Protein AF-A0A836SCZ0-F1 (afdb_monomer_lite)

Secondary structure (DSSP, 8-state):
-B-HHHHHHHSTTTGGGEEEHHHHTEETTTTEES-----EEEEHHHHHHHH-SS-PPP--SEEEEETTTTEEEEE----S-GGG--HHHHHHHHHHHHHHHHHHHHHTTB----

Foldseek 3Di:
DDALVRLQCVPPQNVVQWAAPQVLQQDPVVRHGPDPGRHIWGQVVSVQCSVCVPDGFQAARTWDADPVVRDIDGHHDDPDDPVPDPPVSVVRRVVVHVVSSVVSCVVVVNDDPD

pLDDT: mean 89.09, std 9.31, range [52.06, 97.69]

Structure (mmCIF, N/CA/C/O backbone):
data_AF-A0A836SCZ0-F1
#
_entry.id   AF-A0A836SCZ0-F1
#
loop_
_atom_site.group_PDB
_atom_site.id
_atom_site.type_symbol
_atom_site.label_atom_id
_atom_site.label_alt_id
_atom_site.label_comp_id
_atom_site.label_asym_id
_atom_site.label_entity_id
_atom_site.label_seq_id
_atom_site.pdbx_PDB_ins_code
_atom_site.Cartn_x
_atom_site.Cartn_y
_atom_site.Cartn_z
_atom_site.occupancy
_atom_site.B_iso_or_equiv
_atom_site.auth_seq_id
_atom_site.auth_comp_id
_atom_site.auth_asym_id
_atom_site.auth_atom_id
_atom_site.pdbx_PDB_model_num
ATOM 1 N N . MET A 1 1 ? -23.121 6.634 5.787 1.00 54.88 1 MET A N 1
ATOM 2 C CA . MET A 1 1 ? -21.705 6.797 5.397 1.00 54.88 1 MET A CA 1
ATOM 3 C C . MET A 1 1 ? -21.123 5.413 5.220 1.00 54.88 1 MET A C 1
ATOM 5 O O . MET A 1 1 ? -21.433 4.552 6.036 1.00 54.88 1 MET A O 1
ATOM 9 N N . ALA A 1 2 ? -20.392 5.176 4.133 1.00 59.31 2 ALA A N 1
ATOM 10 C CA . ALA A 1 2 ? -19.786 3.871 3.887 1.00 59.31 2 ALA A CA 1
ATOM 11 C C . ALA A 1 2 ? -18.546 3.690 4.776 1.00 59.31 2 ALA A C 1
ATOM 13 O O . ALA A 1 2 ? -17.863 4.663 5.093 1.00 59.31 2 ALA A O 1
ATOM 14 N N . ASP A 1 3 ? -18.273 2.456 5.190 1.00 81.50 3 ASP A N 1
ATOM 15 C CA . ASP A 1 3 ? -17.037 2.100 5.887 1.00 81.50 3 ASP A CA 1
ATOM 16 C C . ASP A 1 3 ? -15.907 1.892 4.864 1.00 81.50 3 ASP A C 1
ATOM 18 O O . ASP A 1 3 ? -16.145 1.327 3.795 1.00 81.50 3 ASP A O 1
ATOM 22 N N . LEU A 1 4 ? -14.682 2.340 5.165 1.00 82.88 4 LEU A N 1
ATOM 23 C CA . LEU A 1 4 ? -13.550 2.224 4.235 1.00 82.88 4 LEU A CA 1
ATOM 24 C C . LEU A 1 4 ? -13.288 0.766 3.836 1.00 82.88 4 LEU A C 1
ATOM 26 O O . LEU A 1 4 ? -13.038 0.487 2.665 1.00 82.88 4 LEU A O 1
ATOM 30 N N . ASN A 1 5 ? -13.389 -0.170 4.781 1.00 83.50 5 ASN A N 1
ATOM 31 C CA . ASN A 1 5 ? -13.210 -1.583 4.485 1.00 83.50 5 ASN A CA 1
ATOM 32 C C . ASN A 1 5 ? -14.306 -2.081 3.541 1.00 83.50 5 ASN A C 1
ATOM 34 O O . ASN A 1 5 ? -14.026 -2.780 2.572 1.00 83.50 5 ASN A O 1
ATOM 38 N N . TYR A 1 6 ? -15.555 -1.684 3.794 1.00 83.88 6 TYR A N 1
ATOM 39 C CA . TYR A 1 6 ? -16.666 -2.015 2.904 1.00 83.88 6 TYR A CA 1
ATOM 40 C C . TYR A 1 6 ? -16.426 -1.489 1.483 1.00 83.88 6 TYR A C 1
ATOM 42 O O . TYR A 1 6 ? -16.643 -2.226 0.523 1.00 83.88 6 TYR A O 1
ATOM 50 N N . VAL A 1 7 ? -15.951 -0.250 1.343 1.00 85.06 7 VAL A N 1
ATOM 51 C CA . VAL A 1 7 ? -15.638 0.359 0.042 1.00 85.06 7 VAL A CA 1
ATOM 52 C C . VAL A 1 7 ? -14.559 -0.436 -0.691 1.00 85.06 7 VAL A C 1
ATOM 54 O O . VAL A 1 7 ? -14.755 -0.798 -1.847 1.00 85.06 7 VAL A O 1
ATOM 57 N N . LEU A 1 8 ? -13.450 -0.765 -0.029 1.00 84.44 8 LEU A N 1
ATOM 58 C CA . LEU A 1 8 ? -12.356 -1.485 -0.683 1.00 84.44 8 LEU A CA 1
ATOM 59 C C . LEU A 1 8 ? -12.719 -2.931 -1.057 1.00 84.44 8 LEU A C 1
ATOM 61 O O . LEU A 1 8 ? -12.258 -3.417 -2.084 1.00 84.44 8 LEU A O 1
ATOM 65 N N . HIS A 1 9 ? -13.569 -3.610 -0.279 1.00 82.00 9 HIS A N 1
ATOM 66 C CA . HIS A 1 9 ? -14.005 -4.975 -0.602 1.00 82.00 9 HIS A CA 1
ATOM 67 C C . HIS A 1 9 ? -15.101 -5.053 -1.669 1.00 82.00 9 HIS A C 1
ATOM 69 O O . HIS A 1 9 ? -15.116 -6.006 -2.443 1.00 82.00 9 HIS A O 1
ATOM 75 N N . ASN A 1 10 ? -16.047 -4.110 -1.681 1.00 75.12 10 ASN A N 1
ATOM 76 C CA . ASN A 1 10 ? -17.256 -4.220 -2.508 1.00 75.12 10 ASN A CA 1
ATOM 77 C C . ASN A 1 10 ? -17.187 -3.414 -3.807 1.00 75.12 10 ASN A C 1
ATOM 79 O O . ASN A 1 10 ? -18.054 -3.562 -4.669 1.00 75.12 10 ASN A O 1
ATOM 83 N N . LEU A 1 11 ? -16.164 -2.577 -3.985 1.00 69.62 11 LEU A N 1
ATOM 84 C CA . LEU A 1 11 ? -15.876 -2.002 -5.290 1.00 69.62 11 LEU A CA 1
ATOM 85 C C . LEU A 1 11 ? -15.164 -3.045 -6.152 1.00 69.62 11 LEU A C 1
ATOM 87 O O . LEU A 1 11 ? -14.014 -3.397 -5.899 1.00 69.62 11 LEU A O 1
ATOM 91 N N . SER A 1 12 ? -15.848 -3.489 -7.211 1.00 58.72 12 SER A N 1
ATOM 92 C CA . SER A 1 12 ? -15.347 -4.476 -8.186 1.00 58.72 12 SER A CA 1
ATOM 93 C C . SER A 1 12 ? -13.961 -4.159 -8.766 1.00 58.72 12 SER A C 1
ATOM 95 O O . SER A 1 12 ? -13.268 -5.054 -9.228 1.00 58.72 12 SER A O 1
ATOM 97 N N . HIS A 1 13 ? -13.532 -2.897 -8.721 1.00 72.88 13 HIS A N 1
ATOM 98 C CA . HIS A 1 13 ? -12.229 -2.465 -9.218 1.00 72.88 13 HIS A CA 1
ATOM 99 C C . HIS A 1 13 ? -11.065 -2.735 -8.248 1.00 72.88 13 HIS A C 1
ATOM 101 O O . HIS A 1 13 ? -9.916 -2.685 -8.674 1.00 72.88 13 HIS A O 1
ATOM 107 N N . TYR A 1 14 ? -11.332 -3.022 -6.967 1.00 83.56 14 TYR A N 1
ATOM 108 C CA . TYR A 1 14 ? -10.292 -3.247 -5.950 1.00 83.56 14 TYR A CA 1
ATOM 109 C C . TYR A 1 14 ? -10.313 -4.647 -5.335 1.00 83.56 14 TYR A C 1
ATOM 111 O O . TYR A 1 14 ? -9.393 -4.989 -4.591 1.00 83.56 14 TYR A O 1
ATOM 119 N N . SER A 1 15 ? -11.301 -5.483 -5.666 1.00 79.00 15 SER A N 1
ATOM 120 C CA . SER A 1 15 ? -11.363 -6.867 -5.180 1.00 79.00 15 SER A CA 1
ATOM 121 C C . SER A 1 15 ? -10.105 -7.662 -5.538 1.00 79.00 15 SER A C 1
ATOM 123 O O . SER A 1 15 ? -9.605 -8.431 -4.719 1.00 79.00 15 SER A O 1
ATOM 125 N N . ASP A 1 16 ? -9.537 -7.412 -6.720 1.00 87.00 16 ASP A N 1
ATOM 126 C CA . ASP A 1 16 ? -8.316 -8.074 -7.198 1.00 87.00 16 ASP A CA 1
ATOM 127 C C . ASP A 1 16 ? -7.051 -7.606 -6.463 1.00 87.00 16 ASP A C 1
ATOM 129 O O . ASP A 1 16 ? -6.018 -8.284 -6.491 1.00 87.00 16 ASP A O 1
ATOM 133 N N . CYS A 1 17 ? -7.142 -6.472 -5.763 1.00 93.12 17 CYS A N 1
ATOM 134 C CA . CYS A 1 17 ? -6.082 -5.929 -4.924 1.00 93.12 17 CYS A CA 1
ATOM 135 C C . CYS A 1 17 ? -6.073 -6.550 -3.517 1.00 93.12 17 CYS A C 1
ATOM 137 O O . CYS A 1 17 ? -5.225 -6.193 -2.705 1.00 93.12 17 CYS A O 1
ATOM 139 N N . TRP A 1 18 ? -6.977 -7.484 -3.202 1.00 93.69 18 TRP A N 1
ATOM 140 C CA . TRP A 1 18 ? -6.957 -8.221 -1.938 1.00 93.69 18 TRP A CA 1
ATOM 141 C C . TRP A 1 18 ? -5.879 -9.310 -1.953 1.00 93.69 18 TRP A C 1
ATOM 143 O O . TRP A 1 18 ? -6.021 -10.348 -2.606 1.00 93.69 18 TRP A O 1
ATOM 153 N N . LYS A 1 19 ? -4.786 -9.070 -1.227 1.00 95.62 19 LYS A N 1
ATOM 154 C CA . LYS A 1 19 ? -3.561 -9.879 -1.245 1.00 95.62 19 LYS A CA 1
ATOM 155 C C . LYS A 1 19 ? -3.123 -10.252 0.167 1.00 95.62 19 LYS A C 1
ATOM 157 O O . LYS A 1 19 ? -3.691 -9.799 1.161 1.00 95.62 19 LYS A O 1
ATOM 162 N N . THR A 1 20 ? -2.140 -11.132 0.281 1.00 97.12 20 THR A N 1
ATOM 163 C CA . THR A 1 20 ? -1.431 -11.359 1.543 1.00 97.12 20 THR A CA 1
ATOM 164 C C . THR A 1 20 ? -0.324 -10.329 1.719 1.00 97.12 20 THR A C 1
ATOM 166 O O . THR A 1 20 ? 0.218 -9.793 0.752 1.00 97.12 20 THR A O 1
ATOM 169 N N . LEU A 1 21 ? 0.048 -10.058 2.968 1.00 96.75 21 LEU A N 1
ATOM 170 C CA . LEU A 1 21 ? 1.132 -9.132 3.275 1.00 96.75 21 LEU A CA 1
ATOM 171 C C . LEU A 1 21 ? 2.453 -9.604 2.643 1.00 96.75 21 LEU A C 1
ATOM 173 O O . LEU A 1 21 ? 3.223 -8.789 2.135 1.00 96.75 21 LEU A O 1
ATOM 177 N N . LYS A 1 22 ? 2.673 -10.926 2.589 1.00 97.69 22 LYS A N 1
ATOM 178 C CA . LYS A 1 22 ? 3.746 -11.554 1.814 1.00 97.69 22 LYS A CA 1
ATOM 179 C C . LYS A 1 22 ? 3.704 -11.131 0.349 1.00 97.69 22 LYS A C 1
ATOM 181 O O . LYS A 1 22 ? 4.693 -10.577 -0.118 1.00 97.69 22 LYS A O 1
ATOM 186 N N . GLU A 1 23 ? 2.590 -11.327 -0.355 1.00 97.00 23 GLU A N 1
ATOM 187 C CA . GLU A 1 23 ? 2.453 -10.961 -1.776 1.00 97.00 23 GLU A CA 1
ATOM 188 C C . GLU A 1 23 ? 2.781 -9.481 -2.029 1.00 97.00 23 GLU A C 1
ATOM 190 O O . GLU A 1 23 ? 3.513 -9.170 -2.967 1.00 97.00 23 GLU A O 1
ATOM 195 N N . THR A 1 24 ? 2.329 -8.577 -1.151 1.00 96.94 24 THR A N 1
ATOM 196 C CA . THR A 1 24 ? 2.622 -7.133 -1.261 1.00 96.94 24 THR A CA 1
ATOM 197 C C . THR A 1 24 ? 4.076 -6.760 -0.959 1.00 96.94 24 THR A C 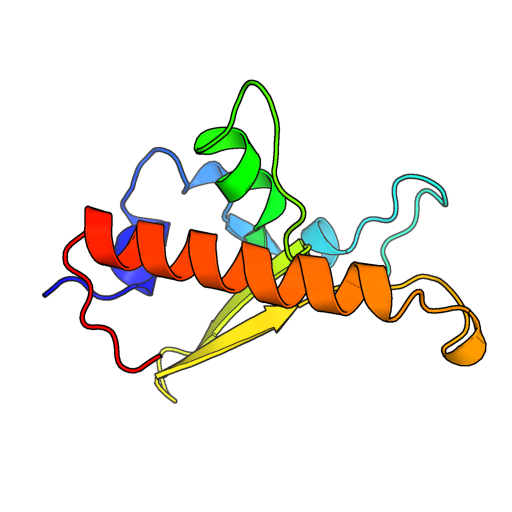1
ATOM 199 O O . THR A 1 24 ? 4.519 -5.669 -1.291 1.00 96.94 24 THR A O 1
ATOM 202 N N . SER A 1 25 ? 4.835 -7.663 -0.336 1.00 96.88 25 SER A N 1
ATOM 203 C CA . SER A 1 25 ? 6.225 -7.433 0.075 1.00 96.88 25 SER A CA 1
ATOM 204 C C . SER A 1 25 ? 7.261 -7.901 -0.953 1.00 96.88 25 SER A C 1
ATOM 206 O O . SER A 1 25 ? 8.447 -7.992 -0.628 1.00 96.88 25 SER A O 1
ATOM 208 N N . PHE A 1 26 ? 6.829 -8.273 -2.163 1.00 96.56 26 PHE A N 1
ATOM 209 C CA . PHE A 1 26 ? 7.726 -8.802 -3.185 1.00 96.56 26 PHE A CA 1
ATOM 210 C C . PHE A 1 26 ? 8.647 -7.718 -3.755 1.00 96.56 26 PHE A C 1
ATOM 212 O O . PHE A 1 26 ? 8.222 -6.820 -4.486 1.00 96.56 26 PHE A O 1
ATOM 219 N N . ASP A 1 27 ? 9.938 -7.847 -3.471 1.00 94.38 27 ASP A N 1
ATOM 220 C CA . ASP A 1 27 ? 10.981 -7.027 -4.059 1.00 94.38 27 ASP A CA 1
ATOM 221 C C . ASP A 1 27 ? 11.312 -7.544 -5.462 1.00 94.38 27 ASP A C 1
ATOM 223 O O . ASP A 1 27 ? 11.959 -8.576 -5.639 1.00 94.38 27 ASP A O 1
ATOM 227 N N . LYS A 1 28 ? 10.890 -6.791 -6.478 1.00 92.06 28 LYS A N 1
ATOM 228 C CA . LYS A 1 28 ? 11.104 -7.139 -7.889 1.00 92.06 28 LYS A CA 1
ATOM 229 C C . LYS A 1 28 ? 12.569 -7.078 -8.315 1.00 92.06 28 LYS A C 1
ATOM 231 O O . LYS A 1 28 ? 12.928 -7.736 -9.286 1.00 92.06 28 LYS A O 1
ATOM 236 N N . ILE A 1 29 ? 13.403 -6.280 -7.651 1.00 93.06 29 ILE A N 1
ATOM 237 C CA . ILE A 1 29 ? 14.820 -6.147 -8.012 1.00 93.06 29 ILE A CA 1
ATOM 238 C C . ILE A 1 29 ? 15.570 -7.381 -7.524 1.00 93.06 29 ILE A C 1
ATOM 240 O O . ILE A 1 29 ? 16.291 -8.012 -8.291 1.00 93.06 29 ILE A O 1
ATOM 244 N N . ASN A 1 30 ? 15.348 -7.749 -6.263 1.00 94.25 30 ASN A N 1
ATOM 245 C CA . ASN A 1 30 ? 16.044 -8.867 -5.630 1.00 94.25 30 ASN A CA 1
ATOM 246 C C . ASN A 1 30 ? 15.315 -10.213 -5.791 1.00 94.25 30 ASN A C 1
ATOM 248 O O . ASN A 1 30 ? 15.878 -11.245 -5.445 1.00 94.25 30 ASN A O 1
ATOM 252 N N . GLN A 1 31 ? 14.093 -10.216 -6.339 1.00 95.69 31 GLN A N 1
ATOM 253 C CA . GLN A 1 31 ? 13.245 -11.397 -6.558 1.00 95.69 31 GLN A CA 1
ATOM 254 C C . GLN A 1 31 ? 12.958 -12.182 -5.264 1.00 95.69 31 GLN A C 1
ATOM 256 O O . GLN A 1 31 ? 12.917 -13.412 -5.256 1.00 95.69 31 GLN A O 1
ATOM 261 N N . ILE A 1 32 ? 12.746 -11.465 -4.156 1.00 96.38 32 ILE A N 1
ATOM 262 C CA . ILE A 1 32 ? 12.484 -12.050 -2.834 1.00 96.38 32 ILE A CA 1
ATOM 263 C C . ILE A 1 32 ? 11.240 -11.448 -2.185 1.00 96.38 32 ILE A C 1
ATOM 265 O O . ILE A 1 32 ? 10.852 -10.318 -2.466 1.00 96.38 32 ILE A O 1
ATOM 269 N N . TYR A 1 33 ? 10.638 -12.194 -1.262 1.00 97.12 33 TYR A N 1
ATOM 270 C CA . TYR A 1 33 ? 9.588 -11.688 -0.381 1.00 97.12 33 TYR A CA 1
ATOM 271 C C . TYR A 1 33 ? 10.199 -11.186 0.927 1.00 97.12 33 TYR A C 1
ATOM 273 O O . TYR A 1 33 ? 10.875 -11.947 1.621 1.00 97.12 33 TYR A O 1
ATOM 281 N N . LEU A 1 34 ? 9.933 -9.927 1.278 1.00 96.50 34 LEU A N 1
ATOM 282 C CA . LEU A 1 34 ? 10.470 -9.291 2.489 1.00 96.50 34 LEU A CA 1
ATOM 283 C C . LEU A 1 34 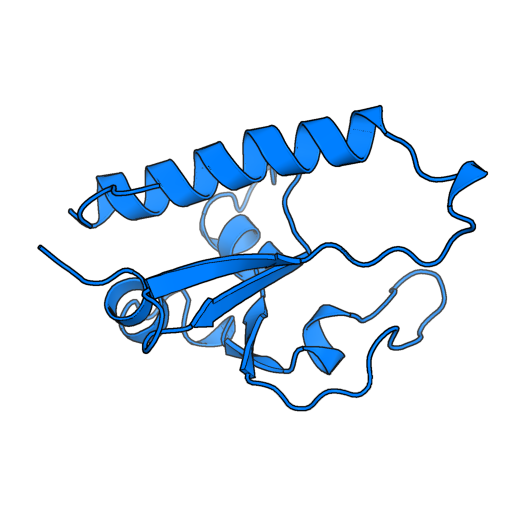? 9.665 -9.641 3.751 1.00 96.50 34 LEU A C 1
ATOM 285 O O . LEU A 1 34 ? 10.117 -9.416 4.872 1.00 96.50 34 LEU A O 1
ATOM 289 N N . CYS A 1 35 ? 8.477 -10.219 3.578 1.00 95.31 35 CYS A N 1
ATOM 290 C CA . CYS A 1 35 ? 7.612 -10.712 4.639 1.00 95.31 35 CYS A CA 1
ATOM 291 C C . CYS A 1 35 ? 7.079 -12.109 4.285 1.00 95.31 35 CYS A C 1
ATOM 293 O O . CYS A 1 35 ? 6.899 -12.432 3.117 1.00 95.31 35 CYS A O 1
ATOM 295 N N . GLN A 1 36 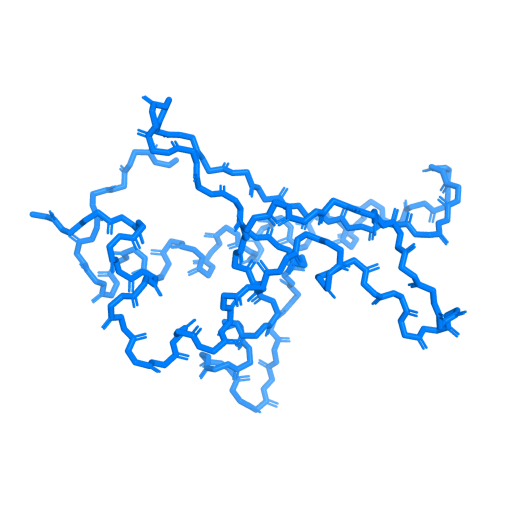? 6.796 -12.941 5.292 1.00 96.31 36 GLN A N 1
ATOM 296 C CA . GLN A 1 36 ? 6.186 -14.274 5.121 1.00 96.31 36 GLN A CA 1
ATOM 297 C C . GLN A 1 36 ? 4.768 -14.359 5.709 1.00 96.31 36 GLN A C 1
ATOM 299 O O . GLN A 1 36 ? 4.241 -15.446 5.915 1.00 96.31 36 GLN A O 1
ATOM 304 N N . SER A 1 37 ? 4.159 -13.216 6.032 1.00 97.12 37 SER A N 1
ATOM 305 C CA . SER A 1 37 ? 2.842 -13.173 6.663 1.00 97.12 37 SER A CA 1
ATOM 306 C C . SER A 1 37 ? 1.719 -13.401 5.650 1.00 97.12 37 SER A C 1
ATOM 308 O O . SER A 1 37 ? 1.612 -12.688 4.653 1.00 97.12 37 SER A O 1
ATOM 310 N N . GLU A 1 38 ? 0.832 -14.343 5.965 1.00 96.88 38 GLU A N 1
ATOM 311 C CA . GLU A 1 38 ? -0.395 -14.623 5.205 1.00 96.88 38 GLU A CA 1
ATOM 312 C C . GLU A 1 38 ? -1.562 -13.690 5.587 1.00 96.88 38 GLU A C 1
ATOM 314 O O . GLU A 1 38 ? -2.685 -13.849 5.104 1.00 96.88 38 GLU A O 1
ATOM 319 N N . LEU A 1 39 ? -1.307 -12.703 6.457 1.00 95.19 39 LEU A N 1
ATOM 320 C CA . LEU A 1 39 ? -2.282 -11.685 6.833 1.00 95.19 39 LEU A CA 1
ATOM 321 C C . LEU A 1 39 ? -2.829 -10.997 5.584 1.00 95.19 39 LEU A C 1
ATOM 323 O O . LEU A 1 39 ? -2.060 -10.554 4.731 1.00 95.19 39 LEU A O 1
ATOM 327 N N . LYS A 1 40 ? -4.152 -10.886 5.489 1.00 94.50 40 LYS A N 1
ATOM 328 C CA . LYS A 1 40 ? -4.785 -10.245 4.344 1.00 94.50 40 LYS A CA 1
ATOM 329 C C . LYS A 1 40 ? -4.782 -8.726 4.464 1.00 94.50 40 LYS A C 1
ATOM 331 O O . LYS A 1 40 ? -5.106 -8.173 5.514 1.00 94.50 40 LYS A O 1
ATOM 336 N N . VAL A 1 41 ? -4.413 -8.081 3.366 1.00 95.44 41 VAL A N 1
ATOM 337 C CA . VAL A 1 41 ? -4.278 -6.634 3.209 1.00 95.44 41 VAL A CA 1
ATOM 338 C C . VAL A 1 41 ? -4.684 -6.234 1.792 1.00 95.44 41 VAL A C 1
ATOM 340 O O . VAL A 1 41 ? -4.833 -7.079 0.907 1.00 95.44 41 VAL A O 1
ATOM 343 N N . PHE A 1 42 ? -4.835 -4.937 1.559 1.00 94.75 42 PHE A N 1
ATOM 344 C CA . PHE A 1 42 ? -4.960 -4.413 0.207 1.00 94.75 42 PHE A CA 1
ATOM 345 C C . PHE A 1 42 ? -3.583 -4.049 -0.351 1.00 94.75 42 PHE A C 1
ATOM 347 O O . PHE A 1 42 ? -2.834 -3.307 0.283 1.00 94.75 42 PHE A O 1
ATOM 354 N N . ASP A 1 43 ? -3.272 -4.546 -1.546 1.00 95.50 43 ASP A N 1
ATOM 355 C CA . ASP A 1 43 ? -2.165 -4.081 -2.381 1.00 95.50 43 ASP A CA 1
ATOM 356 C C . ASP A 1 43 ? -2.480 -2.654 -2.844 1.00 95.50 43 ASP A C 1
ATOM 358 O O . ASP A 1 43 ? -3.378 -2.415 -3.662 1.00 95.50 43 ASP A O 1
ATOM 362 N N . PHE A 1 44 ? -1.773 -1.687 -2.269 1.00 94.75 44 PHE A N 1
ATOM 363 C CA . PHE A 1 44 ? -2.062 -0.283 -2.510 1.00 94.75 44 PHE A CA 1
ATOM 364 C C . PHE A 1 44 ? -1.491 0.177 -3.859 1.00 94.75 44 PHE A C 1
ATOM 366 O O . PHE A 1 44 ? -2.106 1.010 -4.522 1.00 94.75 44 PHE A O 1
ATOM 373 N N . ASP A 1 45 ? -0.421 -0.451 -4.353 1.00 92.88 45 ASP A N 1
ATOM 374 C CA . ASP A 1 45 ? 0.065 -0.264 -5.724 1.00 92.88 45 ASP A CA 1
ATOM 375 C C . ASP A 1 45 ? -0.984 -0.700 -6.762 1.00 92.88 45 ASP A C 1
ATOM 377 O O . ASP A 1 45 ? -1.164 -0.043 -7.793 1.00 92.88 45 ASP A O 1
ATOM 381 N N . CYS A 1 46 ? -1.694 -1.803 -6.512 1.00 93.62 46 CYS A N 1
ATOM 382 C CA . CYS A 1 46 ? -2.809 -2.263 -7.344 1.00 93.62 46 CYS A CA 1
ATOM 383 C C . CYS A 1 46 ? -3.961 -1.243 -7.371 1.00 93.62 46 CYS A C 1
ATOM 385 O O . CYS A 1 46 ? -4.461 -0.893 -8.448 1.00 93.62 46 CYS A O 1
ATOM 387 N N . ILE A 1 47 ? -4.332 -0.694 -6.210 1.00 92.94 47 ILE A N 1
ATOM 388 C CA . ILE A 1 47 ? -5.350 0.365 -6.104 1.00 92.94 47 ILE A CA 1
ATOM 389 C C . ILE A 1 47 ? -4.916 1.604 -6.900 1.00 92.94 47 ILE A C 1
ATOM 391 O O . ILE A 1 47 ? -5.674 2.127 -7.719 1.00 92.94 47 ILE A O 1
ATOM 395 N N . VAL A 1 48 ? -3.671 2.049 -6.721 1.00 93.06 48 VAL A N 1
ATOM 396 C CA . VAL A 1 48 ? -3.129 3.237 -7.394 1.00 93.06 48 VAL A CA 1
ATOM 397 C C . VAL A 1 48 ? -3.055 3.051 -8.907 1.00 93.06 48 VAL A C 1
ATOM 399 O O . VAL A 1 48 ? -3.394 3.972 -9.648 1.00 93.06 48 VAL A O 1
ATOM 402 N N . LYS A 1 49 ? -2.692 1.863 -9.401 1.00 92.31 49 LYS A N 1
ATOM 403 C CA . LYS A 1 49 ? -2.742 1.541 -10.841 1.00 92.31 49 LYS A CA 1
ATOM 404 C C . LYS A 1 49 ? -4.144 1.654 -11.416 1.00 92.31 49 LYS A C 1
ATOM 406 O O . LYS A 1 49 ? -4.309 2.168 -12.519 1.00 92.31 49 LYS A O 1
ATOM 411 N N . THR A 1 50 ? -5.131 1.194 -10.658 1.00 89.94 50 THR A N 1
ATOM 412 C CA . THR A 1 50 ? -6.539 1.229 -11.053 1.00 89.94 50 THR A CA 1
ATOM 413 C C . THR A 1 50 ? -7.056 2.667 -11.134 1.00 89.94 50 THR A C 1
ATOM 415 O O . THR A 1 50 ? -7.725 3.027 -12.100 1.00 89.94 50 THR A O 1
ATOM 418 N N . MET A 1 51 ? -6.686 3.523 -10.175 1.00 89.50 51 MET A N 1
ATOM 419 C CA . MET A 1 51 ? -7.067 4.942 -10.177 1.00 89.50 51 MET A CA 1
ATOM 420 C C . MET A 1 51 ? -6.291 5.784 -11.200 1.00 89.50 51 MET A C 1
ATOM 422 O O . MET A 1 51 ? -6.838 6.721 -11.782 1.00 89.50 51 MET A O 1
ATOM 426 N N . TYR A 1 52 ? -5.015 5.465 -11.431 1.00 91.75 52 TYR A N 1
ATOM 427 C CA . TYR A 1 52 ? -4.096 6.268 -12.238 1.00 91.75 52 TYR A CA 1
ATOM 428 C C . TYR A 1 52 ? -3.389 5.422 -13.313 1.00 91.75 52 TYR A C 1
ATOM 430 O O . TYR A 1 52 ? -2.166 5.256 -13.275 1.00 91.75 52 TYR A O 1
ATOM 438 N N . PRO A 1 53 ? -4.110 4.935 -14.342 1.00 89.31 53 PRO A N 1
ATOM 439 C CA . PRO A 1 53 ? -3.560 3.996 -15.326 1.00 89.31 53 PRO A CA 1
ATOM 440 C C . PRO A 1 53 ? -2.423 4.579 -16.180 1.00 89.31 53 PRO A C 1
ATOM 442 O O . PRO A 1 53 ? -1.593 3.838 -16.697 1.00 89.31 53 PRO A O 1
ATOM 445 N N . LYS A 1 54 ? -2.362 5.911 -16.337 1.00 90.88 54 LYS A N 1
ATOM 446 C CA . LYS A 1 54 ? -1.348 6.590 -17.167 1.00 90.88 54 LYS A CA 1
ATOM 447 C C . LYS A 1 54 ? -0.064 6.927 -16.413 1.00 90.88 54 LYS A C 1
ATOM 449 O O . LYS A 1 54 ? 1.025 6.780 -16.956 1.00 90.88 54 LYS A O 1
ATOM 454 N N . LYS A 1 55 ? -0.187 7.456 -15.194 1.00 90.81 55 LYS A N 1
ATOM 455 C CA . LYS A 1 55 ? 0.945 7.919 -14.386 1.00 90.81 55 LYS A CA 1
ATOM 456 C C . LYS A 1 55 ? 0.606 7.763 -12.915 1.00 90.81 55 LYS A C 1
ATOM 458 O O . LYS A 1 55 ? -0.209 8.513 -12.390 1.00 90.81 55 LYS A O 1
ATOM 463 N N . GLN A 1 56 ? 1.262 6.806 -12.278 1.00 92.62 56 GLN A N 1
ATOM 464 C CA . GLN A 1 56 ? 1.031 6.485 -10.878 1.00 92.62 56 GLN A CA 1
ATOM 465 C C . GLN A 1 56 ? 1.805 7.473 -9.992 1.00 92.62 56 GLN A C 1
ATOM 467 O O . GLN A 1 56 ? 3.011 7.658 -10.199 1.00 92.62 56 GLN A O 1
ATOM 472 N N . PRO A 1 57 ? 1.145 8.152 -9.039 1.00 92.25 57 PRO A N 1
ATOM 473 C CA . PRO A 1 57 ? 1.851 8.842 -7.967 1.00 92.25 57 PRO A CA 1
ATOM 474 C C . PRO A 1 57 ? 2.625 7.835 -7.104 1.00 92.25 57 PRO A C 1
ATOM 476 O O . PRO A 1 57 ? 2.332 6.643 -7.096 1.00 92.25 57 PRO A O 1
ATOM 479 N N . ALA A 1 58 ? 3.616 8.321 -6.356 1.00 91.25 58 ALA A N 1
ATOM 480 C CA . ALA A 1 58 ? 4.290 7.494 -5.359 1.00 91.25 58 ALA A CA 1
ATOM 481 C C . ALA A 1 58 ? 3.312 7.130 -4.230 1.00 91.25 58 ALA A C 1
ATOM 483 O O . ALA A 1 58 ? 2.611 8.006 -3.732 1.00 91.25 58 ALA A O 1
ATOM 484 N N . SER A 1 59 ? 3.294 5.873 -3.804 1.00 92.94 59 SER A N 1
ATOM 485 C CA . SER A 1 59 ? 2.358 5.359 -2.803 1.00 92.94 59 SER A CA 1
ATOM 486 C C . SER A 1 59 ? 3.014 4.336 -1.880 1.00 92.94 59 SER A C 1
ATOM 488 O O . SER A 1 59 ? 4.166 3.950 -2.092 1.00 92.94 59 SER A O 1
ATOM 490 N N . TYR A 1 60 ? 2.285 3.941 -0.837 1.00 93.44 60 TYR A N 1
ATOM 491 C CA . TYR A 1 60 ? 2.616 2.784 -0.004 1.00 93.44 60 TYR A CA 1
ATOM 492 C C . TYR A 1 60 ? 2.479 1.488 -0.798 1.00 93.44 60 TYR A C 1
ATOM 494 O O . TYR A 1 60 ? 1.740 1.461 -1.781 1.00 93.44 60 TYR A O 1
ATOM 502 N N . ASP A 1 61 ? 3.101 0.420 -0.310 1.00 95.00 61 ASP A N 1
ATOM 503 C CA . ASP A 1 61 ? 2.976 -0.904 -0.917 1.00 95.00 61 ASP A CA 1
ATOM 504 C C . ASP A 1 61 ? 1.668 -1.591 -0.484 1.00 95.00 61 ASP A C 1
ATOM 506 O O . ASP A 1 61 ? 0.954 -2.167 -1.306 1.00 95.00 61 ASP A O 1
ATOM 510 N N . ALA A 1 62 ? 1.304 -1.496 0.804 1.00 96.31 62 ALA A N 1
ATOM 511 C CA . ALA A 1 62 ? 0.111 -2.152 1.342 1.00 96.31 62 ALA A CA 1
ATOM 512 C C . ALA A 1 62 ? -0.700 -1.285 2.313 1.00 96.31 62 ALA A C 1
ATOM 514 O O . ALA A 1 62 ? -0.179 -0.411 3.012 1.00 96.31 62 ALA A O 1
ATOM 515 N N . LEU A 1 63 ? -1.998 -1.582 2.384 1.00 94.94 63 LEU A N 1
ATOM 516 C CA . LEU A 1 63 ? -2.957 -0.966 3.291 1.00 94.94 63 LEU A CA 1
ATOM 517 C C . LEU A 1 63 ? -3.649 -2.045 4.128 1.00 94.94 63 LEU A C 1
ATOM 519 O O . LEU A 1 63 ? -4.354 -2.909 3.604 1.00 94.94 63 LEU A O 1
ATOM 523 N N . MET A 1 64 ? -3.472 -1.979 5.443 1.00 93.44 64 MET A N 1
ATOM 524 C CA . MET A 1 64 ? -4.127 -2.877 6.390 1.00 93.44 64 MET A CA 1
ATOM 525 C C . MET A 1 64 ? -5.214 -2.125 7.152 1.00 93.44 64 MET A C 1
ATOM 527 O O . MET A 1 64 ? -4.953 -1.074 7.738 1.00 93.44 64 MET A O 1
ATOM 531 N N . ILE A 1 65 ? -6.420 -2.691 7.187 1.00 89.62 65 ILE A N 1
ATOM 532 C CA . ILE A 1 65 ? -7.546 -2.137 7.939 1.00 89.62 65 ILE A CA 1
ATOM 533 C C . ILE A 1 65 ? -7.848 -3.051 9.119 1.00 89.62 65 ILE A C 1
ATOM 535 O O . ILE A 1 65 ? -8.287 -4.187 8.954 1.00 89.62 65 ILE A O 1
ATOM 539 N N . ASN A 1 66 ? -7.637 -2.538 10.326 1.00 87.00 66 ASN A N 1
ATOM 540 C CA . ASN A 1 66 ? -8.077 -3.187 11.548 1.00 87.00 66 ASN A CA 1
ATOM 541 C C . ASN A 1 66 ? -9.461 -2.644 11.921 1.00 87.00 66 ASN A C 1
ATOM 543 O O . ASN A 1 66 ? -9.587 -1.560 12.490 1.00 87.00 66 ASN A O 1
ATOM 547 N N . GLN A 1 67 ? -10.502 -3.414 11.603 1.00 81.75 67 GLN A N 1
ATOM 548 C CA . GLN A 1 67 ? -11.892 -3.037 11.872 1.00 81.75 67 GLN A CA 1
ATOM 549 C C . GLN A 1 67 ? -12.210 -2.912 13.366 1.00 81.75 67 GLN A C 1
ATOM 551 O O . GLN A 1 67 ? -13.033 -2.081 13.746 1.00 81.75 67 GLN A O 1
ATOM 556 N N . LYS A 1 68 ? -11.572 -3.731 14.212 1.00 82.44 68 LYS A N 1
ATOM 557 C CA . LYS A 1 68 ? -11.823 -3.748 15.658 1.00 82.44 68 LYS A CA 1
ATOM 558 C C . LYS A 1 68 ? -11.407 -2.425 16.291 1.00 82.44 68 LYS A C 1
ATOM 560 O O . LYS A 1 68 ? -12.190 -1.817 17.015 1.00 82.44 68 LYS A O 1
ATOM 565 N N . ASP A 1 69 ? -10.200 -1.976 15.962 1.00 83.19 69 ASP A N 1
ATOM 566 C CA . ASP A 1 69 ? -9.613 -0.764 16.540 1.00 83.19 69 ASP A CA 1
ATOM 567 C C . ASP A 1 69 ? -9.857 0.478 15.665 1.00 83.19 69 ASP A C 1
ATOM 569 O O . ASP A 1 69 ? -9.476 1.585 16.035 1.00 83.19 69 ASP A O 1
ATOM 573 N N . LYS A 1 70 ? -10.520 0.304 14.510 1.00 82.06 70 LYS A N 1
ATOM 574 C CA . LYS A 1 70 ? -10.766 1.340 13.491 1.00 82.06 70 LYS A CA 1
ATOM 575 C C . LYS A 1 70 ? -9.481 2.043 13.043 1.00 82.06 70 LYS A C 1
ATOM 577 O O . LYS A 1 70 ? -9.475 3.245 12.787 1.00 82.06 70 LYS A O 1
ATOM 582 N N . LEU A 1 71 ? -8.393 1.281 12.948 1.00 87.50 71 LEU A N 1
ATOM 583 C CA . LEU A 1 71 ? -7.079 1.781 12.555 1.00 87.50 71 LEU A CA 1
ATOM 584 C C . LEU A 1 71 ? -6.740 1.359 11.130 1.00 87.50 71 LEU A C 1
ATOM 586 O O . LEU A 1 71 ? -6.986 0.223 10.719 1.00 87.50 71 LEU A O 1
ATOM 590 N N . VAL A 1 72 ? -6.124 2.286 10.404 1.00 89.00 72 VAL A N 1
ATOM 591 C CA . VAL A 1 72 ? -5.571 2.054 9.073 1.00 89.00 72 VAL A CA 1
ATOM 592 C C . VAL A 1 72 ? -4.056 2.134 9.174 1.00 89.00 72 VAL A C 1
ATOM 594 O O . VAL A 1 72 ? -3.509 3.150 9.599 1.00 89.00 72 VAL A O 1
ATOM 597 N N . TYR A 1 73 ? -3.377 1.069 8.766 1.00 92.94 73 TYR A N 1
ATOM 598 C CA . TYR A 1 73 ? -1.923 1.012 8.728 1.00 92.94 73 TYR A CA 1
ATOM 599 C C . TYR A 1 73 ? -1.459 1.061 7.277 1.00 92.94 73 TYR A C 1
ATOM 601 O O . TYR A 1 73 ? -1.841 0.224 6.459 1.00 92.94 73 TYR A O 1
ATOM 609 N N . CYS A 1 74 ? -0.629 2.055 6.976 1.00 94.12 74 CYS A N 1
ATOM 610 C CA . CYS A 1 74 ? 0.045 2.199 5.692 1.00 94.12 74 CYS A CA 1
ATOM 611 C C . CYS A 1 74 ? 1.420 1.537 5.803 1.00 94.12 74 CYS A C 1
ATOM 613 O O . CYS A 1 74 ? 2.210 1.915 6.670 1.00 94.12 74 CYS A O 1
ATOM 615 N N . VAL A 1 75 ? 1.691 0.543 4.962 1.00 94.75 75 VAL A N 1
ATOM 616 C CA . VAL A 1 75 ? 2.901 -0.279 5.041 1.00 94.75 75 VAL A CA 1
ATOM 617 C C . VAL A 1 75 ? 3.769 -0.038 3.813 1.00 94.75 75 VAL A C 1
ATOM 619 O O . VAL A 1 75 ? 3.296 -0.086 2.680 1.00 94.75 75 VAL A O 1
ATOM 622 N N . GLU A 1 76 ? 5.049 0.210 4.065 1.00 94.94 76 GLU A N 1
ATOM 623 C CA . GLU A 1 76 ? 6.096 0.357 3.059 1.00 94.94 76 GLU A CA 1
ATOM 624 C C . GLU A 1 76 ? 7.232 -0.603 3.412 1.00 94.94 76 GLU A C 1
ATOM 626 O O . GLU A 1 76 ? 7.763 -0.561 4.527 1.00 94.94 76 GLU A O 1
ATOM 631 N N . PHE A 1 77 ? 7.625 -1.446 2.467 1.00 94.06 77 PHE A N 1
ATOM 632 C CA . PHE A 1 77 ? 8.739 -2.363 2.615 1.00 94.06 77 PHE A CA 1
ATOM 633 C C . PHE A 1 77 ? 10.026 -1.744 2.073 1.00 94.06 77 PHE A C 1
ATOM 635 O O . PHE A 1 77 ? 10.050 -1.068 1.042 1.00 94.06 77 PHE A O 1
ATOM 642 N N . LYS A 1 78 ? 11.136 -1.990 2.773 1.00 92.12 78 LYS A N 1
ATOM 643 C CA . LYS A 1 78 ? 12.472 -1.575 2.342 1.00 92.12 78 LYS A CA 1
ATOM 644 C C . LYS A 1 78 ? 13.456 -2.717 2.497 1.00 92.12 78 LYS A C 1
ATOM 646 O O . LYS A 1 78 ? 13.586 -3.282 3.576 1.00 92.12 78 LYS A O 1
ATOM 651 N N . ASN A 1 79 ? 14.161 -3.007 1.409 1.00 91.56 79 ASN A N 1
ATOM 652 C CA . ASN A 1 79 ? 15.242 -3.982 1.354 1.00 91.56 79 ASN A CA 1
ATOM 653 C C . ASN A 1 79 ? 16.597 -3.268 1.256 1.00 91.56 79 ASN A C 1
ATOM 655 O O . ASN A 1 79 ? 17.313 -3.375 0.265 1.00 91.56 79 ASN A O 1
ATOM 659 N N . GLN A 1 80 ? 16.883 -2.430 2.248 1.00 90.81 80 GLN A N 1
ATOM 660 C CA . GLN A 1 80 ? 18.123 -1.659 2.353 1.00 90.81 80 GLN A CA 1
ATOM 661 C C . GLN A 1 80 ? 18.381 -1.312 3.817 1.00 90.81 80 GLN A C 1
ATOM 663 O O . GLN A 1 80 ? 17.460 -1.367 4.641 1.00 90.81 80 GLN A O 1
ATOM 668 N N . ASN A 1 81 ? 19.612 -0.923 4.150 1.00 91.81 81 ASN A N 1
ATOM 669 C CA . ASN A 1 81 ? 19.916 -0.498 5.511 1.00 91.81 81 ASN A CA 1
ATOM 670 C C . ASN A 1 81 ? 19.150 0.781 5.853 1.00 91.81 81 ASN A C 1
ATOM 672 O O . ASN A 1 81 ? 18.911 1.638 5.001 1.00 91.81 81 ASN A O 1
ATOM 676 N N . SER A 1 82 ? 18.808 0.954 7.130 1.00 89.06 82 SER A N 1
ATOM 677 C CA . SER A 1 82 ? 18.052 2.125 7.593 1.00 89.06 82 SER A CA 1
ATOM 678 C C . SER A 1 82 ? 18.746 3.456 7.276 1.00 89.06 82 SER A C 1
ATOM 680 O O . SER A 1 82 ? 18.072 4.448 7.003 1.00 89.06 82 SER A O 1
ATOM 682 N N . SER A 1 83 ? 20.083 3.475 7.252 1.00 93.00 83 SER A N 1
ATOM 683 C CA . SER A 1 83 ? 20.901 4.633 6.871 1.00 93.00 83 SER A CA 1
ATOM 684 C C . SER A 1 83 ? 20.801 5.000 5.391 1.00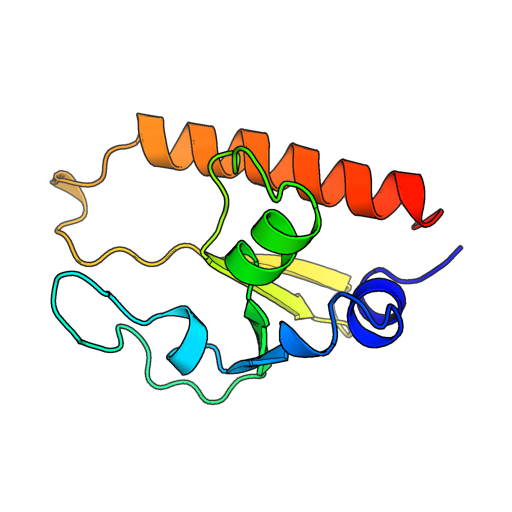 93.00 83 SER A C 1
ATOM 686 O O . SER A 1 83 ? 21.040 6.148 5.033 1.00 93.00 83 SER A O 1
ATOM 688 N N . GLU 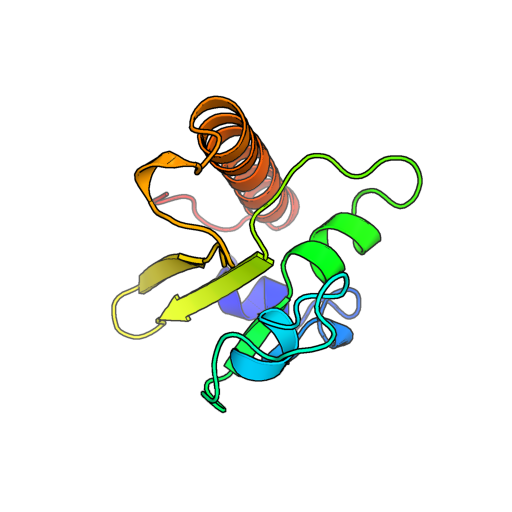A 1 84 ? 20.453 4.039 4.538 1.00 92.75 84 GLU A N 1
ATOM 689 C CA . GLU A 1 84 ? 20.361 4.202 3.086 1.00 92.75 84 GLU A CA 1
ATOM 690 C C . GLU A 1 84 ? 18.944 4.581 2.649 1.00 92.75 84 GLU A C 1
ATOM 692 O O . GLU A 1 84 ? 18.727 4.901 1.483 1.00 92.75 84 GLU A O 1
ATOM 697 N N . ILE A 1 85 ? 17.955 4.522 3.553 1.00 91.44 85 ILE A N 1
ATOM 698 C CA . ILE A 1 85 ? 16.563 4.874 3.255 1.00 91.44 85 ILE A CA 1
ATOM 699 C C . ILE A 1 85 ? 16.477 6.337 2.819 1.00 91.44 85 ILE A C 1
ATOM 701 O O . ILE A 1 85 ? 16.732 7.260 3.596 1.00 91.44 85 ILE A O 1
ATOM 705 N N . ASP A 1 86 ? 16.029 6.546 1.579 1.00 92.12 86 ASP A N 1
ATOM 706 C CA . ASP A 1 86 ? 15.706 7.873 1.065 1.00 92.12 86 ASP A CA 1
ATOM 707 C C . ASP A 1 86 ? 14.470 8.425 1.789 1.00 92.12 86 ASP A C 1
ATOM 709 O O . ASP A 1 86 ? 13.315 8.171 1.427 1.00 92.12 86 ASP A O 1
ATOM 713 N N . LYS A 1 87 ? 14.731 9.219 2.829 1.00 91.88 87 LYS A N 1
ATOM 714 C CA . LYS A 1 87 ? 13.709 9.889 3.641 1.00 91.88 87 LYS A CA 1
ATOM 715 C C . LYS A 1 87 ? 12.799 10.784 2.804 1.00 91.88 87 LYS A C 1
ATOM 717 O O . LYS A 1 87 ? 11.610 10.878 3.102 1.00 91.88 87 LYS A O 1
ATOM 722 N N . THR A 1 88 ? 13.327 11.413 1.756 1.00 93.31 88 THR A N 1
ATOM 723 C CA . THR A 1 88 ? 12.544 12.292 0.878 1.00 93.31 88 THR A CA 1
ATOM 724 C C . THR A 1 88 ? 11.537 11.476 0.078 1.00 93.31 88 THR A C 1
ATOM 726 O O . THR A 1 88 ? 10.386 11.885 -0.078 1.00 93.31 88 THR A O 1
ATOM 729 N N . ASN A 1 89 ? 11.942 10.302 -0.409 1.00 92.44 89 ASN A N 1
ATOM 730 C CA . ASN A 1 89 ? 11.042 9.371 -1.086 1.00 92.44 89 ASN A CA 1
ATOM 731 C C . ASN A 1 89 ? 9.949 8.857 -0.134 1.00 92.44 89 ASN A C 1
ATOM 733 O O . ASN A 1 89 ? 8.768 8.957 -0.463 1.00 92.44 89 ASN A O 1
ATOM 737 N N . ILE A 1 90 ? 10.317 8.428 1.079 1.00 92.31 90 ILE A N 1
ATOM 738 C CA . ILE A 1 90 ? 9.348 8.000 2.104 1.00 92.31 90 ILE A CA 1
ATOM 739 C C . ILE A 1 90 ? 8.324 9.103 2.406 1.00 92.31 90 ILE A C 1
ATOM 741 O O . ILE A 1 90 ? 7.122 8.847 2.411 1.00 92.31 90 ILE A O 1
ATOM 745 N N . GLN A 1 91 ? 8.769 10.348 2.597 1.00 93.19 91 GLN A N 1
ATOM 746 C CA . GLN A 1 91 ? 7.873 11.484 2.833 1.00 93.19 91 GLN A CA 1
ATOM 747 C C . GLN A 1 91 ? 6.933 11.750 1.652 1.00 93.19 91 GLN A C 1
ATOM 749 O O . GLN A 1 91 ? 5.753 12.033 1.860 1.00 93.19 91 GLN A O 1
ATOM 754 N N . LYS A 1 92 ? 7.423 11.634 0.410 1.00 94.50 92 LYS A N 1
ATOM 755 C CA . LYS A 1 92 ? 6.585 11.759 -0.793 1.00 94.50 92 LYS A CA 1
ATOM 756 C C . LYS A 1 92 ? 5.526 10.661 -0.854 1.00 94.50 92 LYS A C 1
ATOM 758 O O . LYS A 1 92 ? 4.367 10.980 -1.104 1.00 94.50 92 LYS A O 1
ATOM 763 N N . LYS A 1 93 ? 5.901 9.405 -0.590 1.00 94.38 93 LYS A N 1
ATOM 764 C CA . LYS A 1 93 ? 4.967 8.269 -0.523 1.00 94.38 93 LYS A CA 1
ATOM 765 C C . LYS A 1 93 ? 3.911 8.467 0.567 1.00 94.38 93 LYS A C 1
ATOM 767 O O . LYS A 1 93 ? 2.735 8.259 0.298 1.00 94.38 93 LYS A O 1
ATOM 772 N N . LEU A 1 94 ? 4.304 8.959 1.746 1.00 92.19 94 LEU A N 1
ATOM 773 C CA . LEU A 1 94 ? 3.380 9.317 2.831 1.00 92.19 94 LEU A CA 1
ATOM 774 C C . LEU A 1 94 ? 2.395 10.414 2.434 1.00 92.19 94 LEU A C 1
ATOM 776 O O . LEU A 1 94 ? 1.189 10.284 2.632 1.00 92.19 94 LEU A O 1
ATOM 780 N N . LYS A 1 95 ? 2.890 11.499 1.843 1.00 94.19 95 LYS A N 1
ATOM 781 C CA . LYS A 1 95 ? 2.026 12.604 1.434 1.00 94.19 95 LYS A CA 1
ATOM 782 C C . LYS A 1 95 ? 1.029 12.165 0.359 1.00 94.19 95 LYS A C 1
ATOM 784 O O . LYS A 1 95 ? -0.176 12.282 0.559 1.00 94.19 95 LYS A O 1
ATOM 789 N N . HIS A 1 96 ? 1.529 11.630 -0.750 1.00 94.88 96 HIS A N 1
ATOM 790 C CA . HIS A 1 96 ? 0.687 11.240 -1.877 1.00 94.88 96 HIS A CA 1
ATOM 791 C C . HIS A 1 96 ? -0.220 10.056 -1.530 1.00 94.88 96 HIS A C 1
ATOM 793 O O . HIS A 1 96 ? -1.393 10.062 -1.880 1.00 94.88 96 HIS A O 1
ATOM 799 N N . GLY A 1 97 ? 0.275 9.067 -0.783 1.00 93.25 97 GLY A N 1
ATOM 800 C CA . GLY A 1 97 ? -0.541 7.946 -0.329 1.00 93.25 97 GLY A CA 1
ATOM 801 C C . GLY A 1 97 ? -1.701 8.395 0.565 1.00 93.25 97 GLY A C 1
ATOM 802 O O . GLY A 1 97 ? -2.819 7.904 0.407 1.00 93.25 97 GLY A O 1
ATOM 803 N N . LYS A 1 98 ? -1.480 9.378 1.454 1.00 92.62 98 LYS A N 1
ATOM 804 C CA . LYS A 1 98 ? -2.563 9.999 2.235 1.00 92.62 98 LYS A CA 1
ATOM 805 C C . LYS A 1 98 ? -3.564 10.739 1.344 1.00 92.62 98 LYS A C 1
ATOM 807 O O . LYS A 1 98 ? -4.767 10.629 1.578 1.00 92.62 98 LYS A O 1
ATOM 812 N N . GLU A 1 99 ? -3.094 11.489 0.349 1.00 93.75 99 GLU A N 1
ATOM 813 C CA . GLU A 1 99 ? -3.958 12.200 -0.606 1.00 93.75 99 GLU A CA 1
ATOM 814 C C . GLU A 1 99 ? -4.857 11.217 -1.372 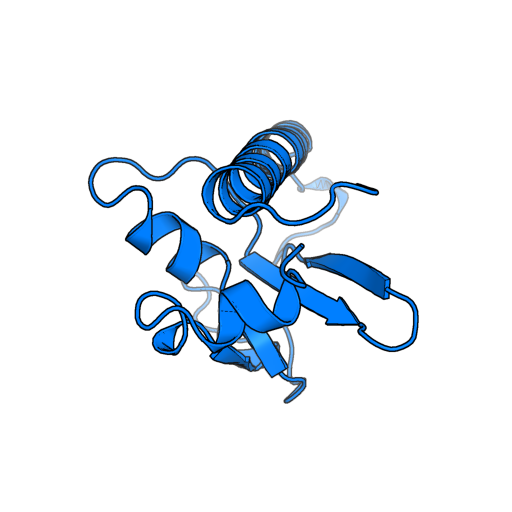1.00 93.75 99 GLU A C 1
ATOM 816 O O . GLU A 1 99 ? -6.073 11.381 -1.365 1.00 93.75 99 GLU A O 1
ATOM 821 N N . ILE A 1 100 ? -4.291 10.126 -1.897 1.00 93.19 100 ILE A N 1
ATOM 822 C CA . ILE A 1 100 ? -5.038 9.068 -2.596 1.00 93.19 100 ILE A CA 1
ATOM 823 C C . ILE A 1 100 ? -6.088 8.436 -1.677 1.00 93.19 100 ILE A C 1
ATOM 825 O O . ILE A 1 100 ? -7.246 8.296 -2.063 1.00 93.19 100 ILE A O 1
ATOM 829 N N . LEU A 1 101 ? -5.719 8.086 -0.439 1.00 91.06 101 LEU A N 1
ATOM 830 C CA . LEU A 1 101 ? -6.667 7.514 0.521 1.00 91.06 101 LEU A CA 1
ATOM 831 C C . LEU A 1 101 ? -7.803 8.494 0.850 1.00 91.06 101 LEU A C 1
ATOM 833 O O . LEU A 1 101 ? -8.967 8.108 0.947 1.00 91.06 101 LEU A O 1
ATOM 837 N N . THR A 1 102 ? -7.470 9.778 0.981 1.00 90.44 102 THR A N 1
ATOM 838 C CA . THR A 1 102 ? -8.447 10.850 1.199 1.00 90.44 102 THR A CA 1
ATOM 839 C C . THR A 1 102 ? -9.406 10.960 0.015 1.00 90.44 102 THR A C 1
ATOM 841 O O . THR A 1 102 ? -10.611 11.112 0.223 1.00 90.44 102 THR A O 1
ATOM 844 N N . ASP A 1 103 ? -8.898 10.854 -1.211 1.00 90.94 103 ASP A N 1
ATOM 845 C CA . ASP A 1 103 ? -9.701 10.903 -2.431 1.00 90.94 103 ASP A CA 1
ATOM 846 C C . ASP A 1 103 ? -10.634 9.694 -2.544 1.00 90.94 103 ASP A C 1
ATOM 848 O O . ASP A 1 103 ? -11.821 9.881 -2.813 1.00 90.94 103 ASP A O 1
ATOM 852 N N . ILE A 1 104 ? -10.156 8.483 -2.229 1.00 89.50 104 ILE A N 1
ATOM 853 C CA . ILE A 1 104 ? -10.999 7.277 -2.134 1.00 89.50 104 ILE A CA 1
ATOM 854 C C . ILE A 1 104 ? -12.141 7.514 -1.142 1.00 89.50 104 ILE A C 1
ATOM 856 O O . ILE A 1 104 ? -13.306 7.261 -1.462 1.00 89.50 104 ILE A O 1
ATOM 860 N N . CYS A 1 105 ? -11.834 8.041 0.045 1.00 88.38 105 CYS A N 1
ATOM 861 C CA . CYS A 1 105 ? -12.845 8.330 1.056 1.00 88.38 105 CYS A CA 1
ATOM 862 C C . CYS A 1 105 ? -13.869 9.372 0.575 1.00 88.38 105 CYS A C 1
ATOM 864 O O . CYS A 1 105 ? -15.069 9.170 0.759 1.00 88.38 105 CYS A O 1
ATOM 866 N N . LYS A 1 106 ? -13.420 10.465 -0.063 1.00 88.44 106 LYS A N 1
ATOM 867 C CA . LYS A 1 106 ? -14.304 11.520 -0.596 1.00 88.44 106 LYS A CA 1
ATOM 868 C C . LYS A 1 106 ? -15.220 10.989 -1.693 1.00 88.44 106 LYS A C 1
ATOM 870 O O . LYS A 1 106 ? -16.426 11.199 -1.624 1.00 88.44 106 LYS A O 1
ATOM 875 N N . GLN A 1 107 ? -14.662 10.282 -2.676 1.00 88.19 107 GLN A N 1
ATOM 876 C CA . GLN A 1 107 ? -15.413 9.740 -3.814 1.00 88.19 107 GLN A CA 1
ATOM 877 C C . GLN A 1 107 ? -16.505 8.754 -3.380 1.00 88.19 107 GLN A C 1
ATOM 879 O O . GLN A 1 107 ? -17.530 8.643 -4.045 1.00 88.19 107 GLN A O 1
ATOM 884 N N . ASN A 1 108 ? -16.308 8.074 -2.247 1.00 85.12 108 ASN A N 1
ATOM 885 C CA . ASN A 1 108 ? -17.212 7.036 -1.750 1.00 85.12 108 ASN A CA 1
ATOM 886 C C . ASN A 1 108 ? -18.018 7.448 -0.507 1.00 85.12 108 ASN A C 1
ATOM 888 O O . ASN A 1 108 ? -18.652 6.600 0.120 1.00 85.12 108 ASN A O 1
ATOM 892 N N . ASN A 1 109 ? -18.021 8.737 -0.140 1.00 83.75 109 ASN A N 1
ATOM 893 C CA . ASN A 1 109 ? -18.743 9.261 1.029 1.00 83.75 109 ASN A CA 1
ATOM 894 C C . ASN A 1 109 ? -18.435 8.492 2.335 1.00 83.75 109 ASN A C 1
ATOM 896 O O . ASN A 1 109 ? -19.327 8.204 3.148 1.00 83.75 109 ASN A O 1
ATOM 900 N N . VAL A 1 110 ? -17.161 8.136 2.519 1.00 83.38 110 VAL A N 1
ATOM 901 C CA . VAL A 1 110 ? -16.631 7.541 3.751 1.00 83.38 110 VAL A CA 1
ATOM 902 C C . VAL A 1 110 ? -16.370 8.655 4.758 1.00 83.38 110 VAL A C 1
ATOM 904 O O . VAL A 1 110 ? -15.785 9.685 4.419 1.00 83.38 110 VAL A O 1
ATOM 907 N N . GLN A 1 111 ? -16.791 8.457 6.009 1.00 73.69 111 GLN A N 1
ATOM 908 C CA . GLN A 1 111 ? -16.544 9.428 7.073 1.00 73.69 111 GLN A CA 1
ATOM 909 C C . GLN A 1 111 ? -15.044 9.508 7.373 1.00 73.69 111 GLN A C 1
ATOM 911 O O . GLN A 1 111 ? -14.423 8.512 7.740 1.00 73.69 111 GLN A O 1
ATOM 916 N N . GLN A 1 112 ? -14.457 10.693 7.220 1.00 61.56 112 GLN A N 1
ATOM 917 C CA . GLN A 1 112 ? -13.036 10.907 7.474 1.00 61.56 112 GLN A CA 1
ATOM 918 C C . GLN A 1 112 ? -12.817 11.234 8.951 1.00 61.56 112 GLN A C 1
ATOM 920 O O . GLN A 1 112 ? -13.035 12.363 9.371 1.00 61.56 112 GLN A O 1
ATOM 925 N N . ASN A 1 113 ? -12.359 10.248 9.720 1.00 56.78 113 ASN A N 1
ATOM 926 C CA . ASN A 1 113 ? -11.694 10.470 11.008 1.00 56.78 113 ASN A CA 1
ATOM 927 C C . ASN A 1 113 ? -10.193 10.123 10.862 1.00 56.78 113 ASN A C 1
ATOM 929 O O . ASN A 1 113 ? -9.652 9.387 11.684 1.00 56.78 113 ASN A O 1
ATOM 933 N N . LEU A 1 114 ? -9.576 10.552 9.747 1.00 52.06 114 LEU A N 1
ATOM 934 C CA . LEU A 1 114 ? -8.187 10.260 9.347 1.00 52.06 114 LEU A CA 1
ATOM 935 C C . LEU A 1 114 ? -7.214 11.378 9.737 1.00 52.06 114 LEU A C 1
ATOM 937 O O . LEU A 1 114 ? -7.565 12.561 9.532 1.00 52.06 114 LEU A O 1
#

Radius of gyration: 14.2 Å; chains: 1; bounding box: 43×27×34 Å

Sequence (114 aa):
MADLNYVLHNLSHYSDCWKTLKETSFDKINQIYLCQSELKVFDFDCIVKTMYPKKQPASYDALMINQKDKLVYCVEFKNQNSSEIDKTNIQKKLKHGKEILTDICKQNNVQQNL